Protein AF-A0A653DJK5-F1 (afdb_monomer_lite)

Sequence (102 aa):
MKWFFCVCALFSTAPAFEMEAKVANRRQKRYVAFPEGSTFIVTLCPTISTVTNIGLFFEGVNWAVAYRLPNQTDIVDLISEKHKKRRRERRDLYKKIESVIE

Secondary structure (DSSP, 8-state):
--HHHHHHHHHHTS-------PPPPSS------BPTT-EEEEEE--EEE-SSSSTT-EEE--EEEEEEPPBHHHHHHHHHHHHHHHHHHHHHHHHHHHHHH-

Structure (mmCIF, N/CA/C/O backbone):
data_AF-A0A653DJK5-F1
#
_entry.id   AF-A0A653DJK5-F1
#
loop_
_atom_site.group_PDB
_atom_site.id
_atom_site.type_symbol
_atom_site.label_atom_id
_atom_site.label_alt_id
_atom_site.label_comp_id
_atom_site.label_asym_id
_atom_site.label_entity_id
_atom_site.label_seq_id
_atom_site.pdbx_PDB_ins_code
_atom_site.Cartn_x
_atom_site.Cartn_y
_atom_site.Cartn_z
_atom_site.occupancy
_atom_site.B_iso_or_equiv
_atom_site.auth_seq_id
_atom_site.auth_comp_id
_atom_site.auth_asym_id
_atom_site.auth_atom_id
_atom_site.pdbx_PDB_model_num
ATOM 1 N N . MET A 1 1 ? -3.123 -24.512 -34.428 1.00 45.28 1 MET A N 1
ATOM 2 C CA . MET A 1 1 ? -3.607 -24.320 -33.039 1.00 45.28 1 MET A CA 1
ATOM 3 C C . MET A 1 1 ? -2.678 -24.886 -31.948 1.00 45.28 1 MET A C 1
ATOM 5 O O . MET A 1 1 ? -3.129 -25.094 -30.836 1.00 45.28 1 MET A O 1
ATOM 9 N N . LYS A 1 2 ? -1.379 -25.111 -32.211 1.00 42.25 2 LYS A N 1
ATOM 10 C CA . LYS A 1 2 ? -0.408 -25.563 -31.185 1.00 42.25 2 LYS A CA 1
ATOM 11 C C . LYS A 1 2 ? 0.422 -24.411 -30.583 1.00 42.25 2 LYS A C 1
ATOM 13 O O . LYS A 1 2 ? 0.954 -24.539 -29.492 1.00 42.25 2 LYS A O 1
ATOM 18 N N . TRP A 1 3 ? 0.470 -23.269 -31.272 1.00 38.91 3 TRP A N 1
ATOM 19 C CA . TRP A 1 3 ? 1.285 -22.100 -30.916 1.00 38.91 3 TRP A CA 1
ATOM 20 C C . TRP A 1 3 ? 0.712 -21.270 -29.755 1.00 38.91 3 TRP A C 1
ATOM 22 O O . TRP A 1 3 ? 1.476 -20.786 -28.929 1.00 38.91 3 TRP A O 1
ATOM 32 N N . PHE A 1 4 ? -0.619 -21.193 -29.623 1.00 45.53 4 PHE A N 1
ATOM 33 C CA . PHE A 1 4 ? -1.281 -20.517 -28.494 1.00 45.53 4 PHE A CA 1
ATOM 34 C C . PHE A 1 4 ? -0.923 -21.140 -27.134 1.00 45.53 4 PHE A C 1
ATOM 36 O O . PHE A 1 4 ? -0.731 -20.425 -26.158 1.00 45.53 4 PHE A O 1
ATOM 43 N N . PHE A 1 5 ? -0.764 -22.466 -27.081 1.00 48.47 5 PHE A N 1
ATOM 44 C CA . PHE A 1 5 ? -0.433 -23.184 -25.846 1.00 48.47 5 PHE A CA 1
ATOM 45 C C . PHE A 1 5 ? 0.991 -22.888 -25.343 1.00 48.47 5 PHE A C 1
ATOM 47 O O . PHE A 1 5 ? 1.239 -22.906 -24.141 1.00 48.47 5 PHE A O 1
ATOM 54 N N . CYS A 1 6 ? 1.923 -22.581 -26.251 1.00 50.09 6 CYS A N 1
ATOM 55 C CA . CYS A 1 6 ? 3.330 -22.358 -25.913 1.00 50.09 6 CYS A CA 1
ATOM 56 C C . CYS A 1 6 ? 3.577 -20.951 -25.333 1.00 50.09 6 CYS A C 1
ATOM 58 O O . CYS A 1 6 ? 4.380 -20.785 -24.418 1.00 50.09 6 CYS A O 1
ATOM 60 N N . VAL A 1 7 ? 2.832 -19.942 -25.807 1.00 57.66 7 VAL A N 1
ATOM 61 C CA . VAL A 1 7 ? 2.932 -18.556 -25.310 1.00 57.66 7 VAL A CA 1
ATOM 62 C C . VAL A 1 7 ? 2.399 -18.440 -23.875 1.00 57.66 7 VAL A C 1
ATOM 64 O O . VAL A 1 7 ? 3.015 -17.776 -23.044 1.00 57.66 7 VAL A O 1
ATOM 67 N N . CYS A 1 8 ? 1.318 -19.155 -23.538 1.00 52.09 8 CYS A N 1
ATOM 68 C CA . CYS A 1 8 ? 0.817 -19.222 -22.160 1.00 52.09 8 CYS A CA 1
ATOM 69 C C . CYS A 1 8 ? 1.794 -19.930 -21.208 1.00 52.09 8 CYS A C 1
ATOM 71 O O . CYS A 1 8 ? 1.928 -19.516 -20.058 1.00 52.09 8 CYS A O 1
ATOM 73 N N . ALA A 1 9 ? 2.505 -20.962 -21.678 1.00 52.31 9 ALA A N 1
ATOM 74 C CA . ALA A 1 9 ? 3.461 -21.700 -20.854 1.00 52.31 9 ALA A CA 1
ATOM 75 C C . ALA A 1 9 ? 4.674 -20.843 -20.445 1.00 52.31 9 ALA A C 1
ATOM 77 O O . ALA A 1 9 ? 5.116 -20.937 -19.305 1.00 52.31 9 ALA A O 1
ATOM 78 N N . LEU A 1 10 ? 5.160 -19.960 -21.326 1.00 53.16 10 LEU A N 1
ATOM 79 C CA . LEU A 1 10 ? 6.274 -19.048 -21.021 1.00 53.16 10 LEU A CA 1
ATOM 80 C C . LEU A 1 10 ? 5.874 -17.886 -20.095 1.00 53.16 10 LEU A C 1
ATOM 82 O O . LEU A 1 10 ? 6.701 -17.409 -19.322 1.00 53.16 10 LEU A O 1
ATOM 86 N N . PHE A 1 11 ? 4.610 -17.449 -20.127 1.00 47.41 11 PHE A N 1
ATOM 87 C CA . PHE A 1 11 ? 4.097 -16.440 -19.188 1.00 47.41 11 PHE A CA 1
ATOM 88 C C . PHE A 1 11 ? 3.766 -17.035 -17.808 1.00 47.41 11 PHE A C 1
ATOM 90 O O . PHE A 1 11 ? 3.870 -16.346 -16.795 1.00 47.41 11 PHE A O 1
ATOM 97 N N . SER A 1 12 ? 3.402 -18.322 -17.753 1.00 47.31 12 SER A N 1
ATOM 98 C CA . SER A 1 12 ? 3.046 -19.024 -16.512 1.00 47.31 12 SER A CA 1
ATOM 99 C C . SER A 1 12 ? 4.246 -19.382 -15.628 1.00 47.31 12 SER A C 1
ATOM 101 O O . SER A 1 12 ? 4.043 -19.708 -14.461 1.00 47.31 12 SER A O 1
ATOM 103 N N . THR A 1 13 ? 5.478 -19.344 -16.147 1.00 50.47 13 THR A N 1
ATOM 104 C CA . THR A 1 13 ? 6.699 -19.636 -15.371 1.00 50.47 13 THR A CA 1
ATOM 105 C C . THR A 1 13 ? 7.337 -18.396 -14.750 1.00 50.47 13 THR A C 1
ATOM 107 O O . THR A 1 13 ? 8.463 -18.478 -14.261 1.00 50.47 13 THR A O 1
ATOM 110 N N . ALA A 1 14 ? 6.660 -17.242 -14.763 1.00 53.81 14 ALA A N 1
ATOM 111 C CA . ALA A 1 14 ? 7.104 -16.107 -13.965 1.00 53.81 14 ALA A CA 1
ATOM 112 C C . ALA A 1 14 ? 7.181 -16.563 -12.495 1.00 53.81 14 ALA A C 1
ATOM 114 O O . ALA A 1 14 ? 6.176 -17.048 -11.968 1.00 53.81 14 ALA A O 1
ATOM 115 N N . PRO A 1 15 ? 8.351 -16.470 -11.837 1.00 51.91 15 PRO A N 1
ATOM 116 C CA . PRO A 1 15 ? 8.458 -16.867 -10.446 1.00 51.91 15 PRO A CA 1
ATOM 117 C C . PRO A 1 15 ? 7.487 -16.000 -9.651 1.00 51.91 15 PRO A C 1
ATOM 119 O O . PRO A 1 15 ? 7.575 -14.769 -9.680 1.00 51.91 15 PRO A O 1
ATOM 122 N N . ALA A 1 16 ? 6.537 -16.641 -8.970 1.00 50.69 16 ALA A N 1
ATOM 123 C CA . ALA A 1 16 ? 5.760 -15.980 -7.941 1.00 50.69 16 ALA A CA 1
ATOM 124 C C . ALA A 1 16 ? 6.776 -15.397 -6.954 1.00 50.69 16 ALA A C 1
ATOM 126 O O . ALA A 1 16 ? 7.510 -16.134 -6.298 1.00 50.69 16 ALA A O 1
ATOM 127 N N . PHE A 1 17 ? 6.899 -14.070 -6.934 1.00 48.69 17 PHE A N 1
ATOM 128 C CA . PHE A 1 17 ? 7.756 -13.376 -5.987 1.00 48.69 17 PHE A CA 1
ATOM 129 C C . PHE A 1 17 ? 7.142 -13.565 -4.598 1.00 48.69 17 PHE A C 1
ATOM 131 O O . PHE A 1 17 ? 6.277 -12.800 -4.171 1.00 48.69 17 PHE A O 1
ATOM 138 N N . GLU A 1 18 ? 7.533 -14.641 -3.921 1.00 55.22 18 GLU A N 1
ATOM 139 C CA . GLU A 1 18 ? 7.162 -14.896 -2.537 1.00 55.22 18 GLU A CA 1
ATOM 140 C C . GLU A 1 18 ? 7.882 -13.875 -1.652 1.00 55.22 18 GLU A C 1
ATOM 142 O O . GLU A 1 18 ? 9.092 -13.932 -1.426 1.00 55.22 18 GLU A O 1
ATOM 147 N N . MET A 1 19 ? 7.126 -12.890 -1.159 1.00 51.00 19 MET A N 1
ATOM 148 C CA . MET A 1 19 ? 7.603 -12.000 -0.107 1.00 51.00 19 MET A CA 1
ATOM 149 C C . MET A 1 19 ? 7.697 -12.787 1.203 1.00 51.00 19 MET A C 1
ATOM 151 O O . MET A 1 19 ? 6.721 -12.920 1.938 1.00 51.00 19 MET A O 1
ATOM 155 N N . GLU A 1 20 ? 8.897 -13.275 1.502 1.00 55.47 20 GLU A N 1
ATOM 156 C CA . GLU A 1 20 ? 9.292 -13.812 2.807 1.00 55.47 20 GLU A CA 1
ATOM 157 C C . GLU A 1 20 ? 9.014 -12.771 3.912 1.00 55.47 20 GLU A C 1
ATOM 159 O O . GLU A 1 20 ? 9.695 -11.745 4.053 1.00 55.47 20 GLU A O 1
ATOM 164 N N . ALA A 1 21 ? 7.960 -13.006 4.694 1.00 56.78 21 ALA A N 1
ATOM 165 C CA . ALA A 1 21 ? 7.540 -12.123 5.772 1.00 56.78 21 ALA A CA 1
ATOM 166 C C . ALA A 1 21 ? 8.446 -12.313 7.000 1.00 56.78 21 ALA A C 1
ATOM 168 O O . ALA A 1 21 ? 8.166 -13.112 7.892 1.00 56.78 21 ALA A O 1
ATOM 169 N N . LYS A 1 22 ? 9.540 -11.544 7.070 1.00 61.88 22 LYS A N 1
ATOM 170 C CA . LYS A 1 22 ? 10.462 -11.572 8.217 1.00 61.88 22 LYS A CA 1
ATOM 171 C C . LYS A 1 22 ? 9.760 -11.260 9.548 1.00 61.88 22 LYS A C 1
ATOM 173 O O . LYS A 1 22 ? 9.116 -10.221 9.717 1.00 61.88 22 LYS A O 1
ATOM 178 N N . VAL A 1 23 ? 9.973 -12.158 10.513 1.00 62.88 23 VAL A N 1
ATOM 179 C CA . VAL A 1 23 ? 9.494 -12.107 11.903 1.00 62.88 23 VAL A CA 1
ATOM 180 C C . VAL A 1 23 ? 9.866 -10.781 12.580 1.00 62.88 23 VAL A C 1
ATOM 182 O O . VAL A 1 23 ? 11.002 -10.308 12.527 1.00 62.88 23 VAL A O 1
ATOM 185 N N . ALA A 1 24 ? 8.867 -10.164 13.214 1.00 57.41 24 ALA A N 1
ATOM 186 C CA . ALA A 1 24 ? 8.927 -8.808 13.738 1.00 57.41 24 ALA A CA 1
ATOM 187 C C . ALA A 1 24 ? 9.780 -8.696 15.013 1.00 57.41 24 ALA A C 1
ATOM 189 O O . ALA A 1 24 ? 9.437 -9.218 16.071 1.00 57.41 24 ALA A O 1
ATOM 190 N N . ASN A 1 25 ? 10.859 -7.922 14.924 1.00 62.88 25 ASN A N 1
ATOM 191 C CA . ASN A 1 25 ? 11.652 -7.492 16.070 1.00 62.88 25 ASN A CA 1
ATOM 192 C C . ASN A 1 25 ? 10.890 -6.407 16.873 1.00 62.88 25 ASN A C 1
ATOM 194 O O . ASN A 1 25 ? 10.205 -5.574 16.280 1.00 62.88 25 ASN A O 1
ATOM 198 N N . ARG A 1 26 ? 11.029 -6.367 18.209 1.00 65.62 26 ARG A N 1
ATOM 199 C CA . ARG A 1 26 ? 10.277 -5.503 19.167 1.00 65.62 26 ARG A CA 1
ATOM 200 C C . ARG A 1 26 ? 10.497 -3.980 18.996 1.00 65.62 26 ARG A C 1
ATOM 202 O O . ARG A 1 26 ? 9.986 -3.183 19.779 1.00 65.62 26 ARG A O 1
ATOM 209 N N . ARG A 1 27 ? 11.269 -3.542 17.999 1.00 72.38 27 ARG A N 1
ATOM 210 C CA . ARG A 1 27 ? 11.575 -2.121 17.758 1.00 72.38 27 ARG A CA 1
ATOM 211 C C . ARG A 1 27 ? 10.395 -1.416 17.079 1.00 72.38 27 ARG A C 1
ATOM 213 O O . ARG A 1 27 ? 9.631 -2.043 16.348 1.00 72.38 27 ARG A O 1
ATOM 220 N N . GLN A 1 28 ? 10.260 -0.105 17.301 1.00 64.75 28 GLN A N 1
ATOM 221 C CA . GLN A 1 28 ? 9.276 0.715 16.588 1.00 64.75 28 GLN A CA 1
ATOM 222 C C . GLN A 1 28 ? 9.441 0.522 15.077 1.00 64.75 28 GLN A C 1
ATOM 224 O O . GLN A 1 28 ? 10.538 0.674 14.536 1.00 64.75 28 GLN A O 1
ATOM 229 N N . LYS A 1 29 ? 8.344 0.156 14.408 1.00 66.12 29 LYS A N 1
ATOM 230 C CA . LYS A 1 29 ? 8.316 -0.059 12.963 1.00 66.12 29 LYS A CA 1
ATOM 231 C C . LYS A 1 29 ? 8.574 1.279 12.273 1.00 66.12 29 LYS A C 1
ATOM 233 O O . LYS A 1 29 ? 7.701 2.139 12.258 1.00 66.12 29 LYS A O 1
ATOM 238 N N . ARG A 1 30 ? 9.779 1.456 11.734 1.00 75.88 30 ARG A N 1
ATOM 239 C CA . ARG A 1 30 ? 10.092 2.561 10.826 1.00 75.88 30 ARG A CA 1
ATOM 240 C C . ARG A 1 30 ? 9.537 2.187 9.461 1.00 75.88 30 ARG A C 1
ATOM 242 O O . ARG A 1 30 ? 9.853 1.116 8.950 1.00 75.88 30 ARG A O 1
ATOM 249 N N . TYR A 1 31 ? 8.674 3.032 8.919 1.00 72.69 31 TYR A N 1
ATOM 250 C CA . TYR A 1 31 ? 8.184 2.883 7.558 1.00 72.69 31 TYR A CA 1
ATOM 251 C C . TYR A 1 31 ? 9.041 3.743 6.632 1.00 72.69 31 TYR A C 1
ATOM 253 O O . TYR A 1 31 ? 9.464 4.838 7.000 1.00 72.69 31 TYR A O 1
ATOM 261 N N . VAL A 1 32 ? 9.318 3.223 5.441 1.00 78.31 32 VAL A N 1
ATOM 262 C CA . VAL A 1 32 ? 9.891 4.010 4.351 1.00 78.31 32 VAL A CA 1
ATOM 263 C C . VAL A 1 32 ? 8.705 4.592 3.596 1.00 78.31 32 VAL A C 1
ATOM 265 O O . VAL A 1 32 ? 7.896 3.836 3.063 1.00 78.31 32 VAL A O 1
ATOM 268 N N . ALA A 1 33 ? 8.568 5.914 3.620 1.00 80.06 33 ALA A N 1
ATOM 269 C CA . ALA A 1 33 ? 7.571 6.619 2.830 1.00 80.06 33 ALA A CA 1
ATOM 270 C C . ALA A 1 33 ? 8.268 7.311 1.663 1.00 80.06 33 ALA A C 1
ATOM 272 O O . ALA A 1 33 ? 9.266 8.007 1.863 1.00 80.06 33 ALA A O 1
ATOM 273 N N . PHE A 1 34 ? 7.743 7.102 0.462 1.00 84.00 34 PHE A N 1
ATOM 274 C CA . PHE A 1 34 ? 8.254 7.745 -0.740 1.00 84.00 34 PHE A CA 1
ATOM 275 C C . PHE A 1 34 ? 7.636 9.143 -0.885 1.00 84.00 34 PHE A C 1
ATOM 277 O O . PHE A 1 34 ? 6.530 9.359 -0.389 1.00 84.00 34 PHE A O 1
ATOM 284 N N . PRO A 1 35 ? 8.340 10.104 -1.511 1.00 83.12 35 PRO A N 1
ATOM 285 C CA . PRO A 1 35 ? 7.789 11.429 -1.777 1.00 83.12 35 PRO A CA 1
ATOM 286 C C . PRO A 1 35 ? 6.586 11.351 -2.723 1.00 83.12 35 PRO A C 1
ATOM 288 O O . PRO A 1 35 ? 6.432 10.394 -3.493 1.00 83.12 35 PRO A O 1
ATOM 291 N N . GLU A 1 36 ? 5.739 12.378 -2.680 1.00 82.75 36 GLU A N 1
ATOM 292 C CA . GLU A 1 36 ? 4.530 12.430 -3.500 1.00 82.75 36 GLU A CA 1
ATOM 293 C C . GLU A 1 36 ? 4.880 12.368 -4.995 1.00 82.75 36 GLU A C 1
ATOM 295 O O . GLU A 1 36 ? 5.779 13.061 -5.467 1.00 82.75 36 GLU A O 1
ATOM 300 N N . GLY A 1 37 ? 4.181 11.508 -5.742 1.00 81.56 37 GLY A N 1
ATOM 301 C CA . GLY A 1 37 ? 4.414 11.317 -7.179 1.00 81.56 37 GLY A CA 1
ATOM 302 C C . GLY A 1 37 ? 5.443 10.239 -7.544 1.00 81.56 37 GLY A C 1
ATOM 303 O O . GLY A 1 37 ? 5.668 9.997 -8.728 1.00 81.56 37 GLY A O 1
AT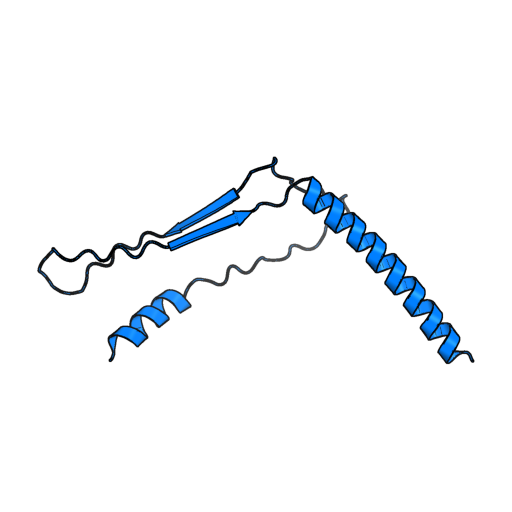OM 304 N N . SER A 1 38 ? 6.036 9.542 -6.569 1.00 85.19 38 SER A N 1
ATOM 305 C CA . SER A 1 38 ? 6.904 8.391 -6.848 1.00 85.19 38 SER A CA 1
ATOM 306 C C . SER A 1 38 ? 6.113 7.191 -7.398 1.00 85.19 38 SER A C 1
ATOM 308 O O . SER A 1 38 ? 5.094 6.780 -6.833 1.00 85.19 38 SER A O 1
ATOM 310 N N . THR A 1 39 ? 6.594 6.605 -8.500 1.00 87.56 39 THR A N 1
ATOM 311 C CA . THR A 1 39 ? 6.006 5.421 -9.149 1.00 87.56 39 THR A CA 1
ATOM 312 C C . THR A 1 39 ? 7.079 4.379 -9.466 1.00 87.56 39 THR A C 1
ATOM 314 O O . THR A 1 39 ? 8.216 4.715 -9.793 1.00 87.56 39 THR A O 1
ATOM 317 N N . PHE A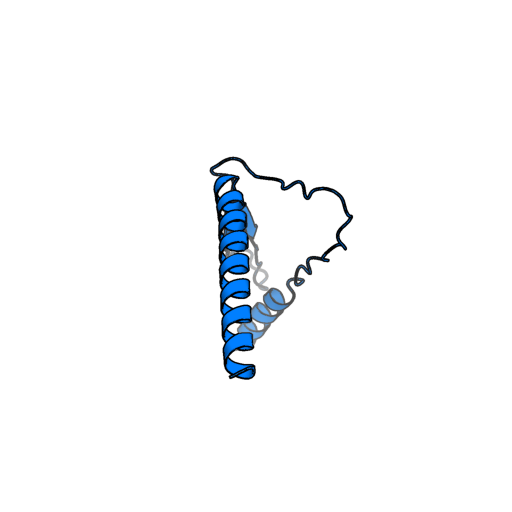 1 40 ? 6.726 3.100 -9.327 1.00 85.31 40 PHE A N 1
ATOM 318 C CA . PHE A 1 40 ? 7.579 1.960 -9.640 1.00 85.31 40 PHE A CA 1
ATOM 319 C C . PHE A 1 40 ? 7.069 1.384 -10.947 1.00 85.31 40 PHE A C 1
ATOM 321 O O . PHE A 1 40 ? 5.906 0.987 -11.038 1.00 85.31 40 PHE A O 1
ATOM 328 N N . ILE A 1 41 ? 7.927 1.380 -11.959 1.00 86.81 41 ILE A N 1
ATOM 329 C CA . ILE A 1 41 ? 7.554 0.999 -13.314 1.00 86.81 41 ILE A CA 1
ATOM 330 C C . ILE A 1 41 ? 8.388 -0.207 -13.719 1.00 86.81 41 ILE A C 1
ATOM 332 O O . ILE A 1 41 ? 9.615 -0.180 -13.639 1.00 86.81 41 ILE A O 1
ATOM 336 N N . VAL A 1 42 ? 7.706 -1.249 -14.184 1.00 84.69 42 VAL A N 1
ATOM 337 C CA . VAL A 1 42 ? 8.325 -2.410 -14.821 1.00 84.69 42 VAL A CA 1
ATOM 338 C C . VAL A 1 42 ? 7.873 -2.430 -16.269 1.00 84.69 42 VAL A C 1
ATOM 340 O O . VAL A 1 42 ? 6.676 -2.411 -16.554 1.00 84.69 42 VAL A O 1
ATOM 343 N N . THR A 1 43 ? 8.840 -2.443 -17.179 1.00 84.38 43 THR A N 1
ATOM 344 C CA . THR A 1 43 ? 8.614 -2.533 -18.621 1.00 84.38 43 THR A CA 1
ATOM 345 C C . THR A 1 43 ? 9.284 -3.795 -19.121 1.00 84.38 43 THR A C 1
ATOM 347 O O . THR A 1 43 ? 10.466 -4.006 -18.854 1.00 84.38 43 THR A O 1
ATOM 350 N N . LEU A 1 44 ? 8.542 -4.642 -19.831 1.00 78.12 44 LEU A N 1
ATOM 351 C CA . LEU A 1 44 ? 9.145 -5.732 -20.583 1.00 78.12 44 LEU A CA 1
ATOM 352 C C . LEU A 1 44 ? 8.967 -5.486 -22.076 1.00 78.12 44 LEU A C 1
ATOM 354 O O . LEU A 1 44 ? 7.859 -5.262 -22.568 1.00 78.12 44 LEU A O 1
ATOM 358 N N . CYS A 1 45 ? 10.091 -5.587 -22.778 1.00 77.81 45 CYS A N 1
ATOM 359 C CA . CYS A 1 45 ? 10.184 -5.519 -24.228 1.00 77.81 45 CYS A CA 1
ATOM 360 C C . CYS A 1 45 ? 10.791 -6.832 -24.757 1.00 77.81 45 CYS A C 1
ATOM 362 O O . CYS A 1 45 ? 11.990 -6.900 -25.036 1.00 77.81 45 CYS A O 1
ATOM 364 N N . PRO A 1 46 ? 10.011 -7.925 -24.822 1.00 66.44 46 PRO A N 1
ATOM 365 C CA . PRO A 1 46 ? 10.432 -9.140 -25.499 1.00 66.44 46 PRO A CA 1
ATOM 366 C C . PRO A 1 46 ? 10.540 -8.903 -27.010 1.00 66.44 46 PRO A C 1
ATOM 368 O O . PRO A 1 46 ? 9.574 -8.533 -27.674 1.00 66.44 46 PRO A O 1
ATOM 371 N N . THR A 1 47 ? 11.718 -9.175 -27.569 1.00 66.62 47 THR A N 1
ATOM 372 C CA . THR A 1 47 ? 11.912 -9.295 -29.018 1.00 66.62 47 THR A CA 1
ATOM 373 C C . THR A 1 47 ? 11.835 -10.776 -29.376 1.00 66.62 47 THR A C 1
ATOM 375 O O . THR A 1 47 ? 12.808 -11.510 -29.217 1.00 66.62 47 THR A O 1
ATOM 378 N N . ILE A 1 48 ? 10.661 -11.254 -29.795 1.00 62.78 48 ILE A N 1
ATOM 379 C CA . ILE A 1 48 ? 10.504 -12.651 -30.217 1.00 62.78 48 ILE A CA 1
ATOM 380 C C . ILE A 1 48 ? 10.884 -12.732 -31.695 1.00 62.78 48 ILE A C 1
ATOM 382 O O . ILE A 1 48 ? 10.121 -12.319 -32.568 1.00 62.78 48 ILE A O 1
ATOM 386 N N . SER A 1 49 ? 12.072 -13.269 -31.983 1.00 56.50 49 SER A N 1
ATOM 387 C CA . SER A 1 49 ? 12.411 -13.724 -33.328 1.00 56.50 49 SER A CA 1
ATOM 388 C C . SER A 1 49 ? 11.565 -14.959 -33.626 1.00 56.50 49 SER A C 1
ATOM 390 O O . SER A 1 49 ? 11.778 -16.050 -33.097 1.00 56.50 49 SER A O 1
ATOM 392 N N . THR A 1 50 ? 10.525 -14.771 -34.433 1.00 54.50 50 THR A N 1
ATOM 393 C CA . THR A 1 50 ? 9.708 -15.886 -34.903 1.00 54.50 50 THR A CA 1
ATOM 394 C C . THR A 1 50 ? 10.605 -16.845 -35.692 1.00 54.50 50 THR A C 1
ATOM 396 O O . THR A 1 50 ? 11.445 -16.432 -36.481 1.00 54.50 50 THR A O 1
ATOM 399 N N . VAL A 1 51 ? 10.456 -18.138 -35.412 1.00 55.75 51 VAL A N 1
ATOM 400 C CA . VAL A 1 51 ? 11.295 -19.310 -35.754 1.00 55.75 51 VAL A CA 1
ATOM 401 C C . VAL A 1 51 ? 11.689 -19.484 -37.247 1.00 55.75 51 VAL A C 1
ATOM 403 O O . VAL A 1 51 ? 12.346 -20.456 -37.610 1.00 55.75 51 VAL A O 1
ATOM 406 N N . THR A 1 52 ? 11.349 -18.563 -38.146 1.00 52.78 52 THR A N 1
ATOM 407 C CA . THR A 1 52 ? 11.721 -18.602 -39.567 1.00 52.78 52 THR A CA 1
ATOM 408 C C . THR A 1 52 ? 12.976 -17.783 -39.871 1.00 52.78 52 THR A C 1
ATOM 410 O O . THR A 1 52 ? 13.059 -16.600 -39.560 1.00 52.78 52 THR A O 1
ATOM 413 N N . ASN A 1 53 ? 13.927 -18.426 -40.555 1.00 56.41 53 ASN A N 1
ATOM 414 C CA . ASN A 1 53 ? 15.221 -17.915 -41.033 1.00 56.41 53 ASN A CA 1
ATOM 415 C C . ASN A 1 53 ? 15.108 -16.841 -42.145 1.00 56.41 53 ASN A C 1
ATOM 417 O O . ASN A 1 53 ? 15.796 -16.896 -43.160 1.00 56.41 53 ASN A O 1
ATOM 421 N N . ILE A 1 54 ? 14.209 -15.869 -41.989 1.00 53.94 54 ILE A N 1
ATOM 422 C CA . ILE A 1 54 ? 14.092 -14.709 -42.875 1.00 53.94 54 ILE A CA 1
ATOM 423 C C . ILE A 1 54 ? 13.816 -13.500 -41.977 1.00 53.94 54 ILE A C 1
ATOM 425 O O . ILE A 1 54 ? 12.691 -13.262 -41.540 1.00 53.94 54 ILE A O 1
ATOM 429 N N . GLY A 1 55 ? 14.892 -12.809 -41.600 1.00 55.44 55 GLY A N 1
ATOM 430 C CA . GLY A 1 55 ? 14.916 -11.782 -40.557 1.00 55.44 55 GLY A CA 1
ATOM 431 C C . GLY A 1 55 ? 14.190 -10.490 -40.926 1.00 55.44 55 GLY A C 1
ATOM 432 O O . GLY A 1 55 ? 14.845 -9.490 -41.205 1.00 55.44 55 GLY A O 1
ATOM 433 N N . LEU A 1 56 ? 12.854 -10.491 -40.909 1.00 55.47 56 LEU A N 1
ATOM 434 C CA . LEU A 1 56 ? 12.080 -9.274 -41.185 1.00 55.47 56 LEU A CA 1
ATOM 435 C C . LEU A 1 56 ? 10.819 -9.051 -40.339 1.00 55.47 56 LEU A C 1
ATOM 437 O O . LEU A 1 56 ? 10.305 -7.935 -40.346 1.00 55.47 56 LEU A O 1
ATOM 441 N N . PHE A 1 57 ? 10.325 -10.035 -39.582 1.00 53.38 57 PHE A N 1
ATOM 442 C CA . PHE A 1 57 ? 9.124 -9.849 -38.755 1.00 53.38 57 PHE A CA 1
ATOM 443 C C . PHE A 1 57 ? 9.476 -9.793 -37.267 1.00 53.38 57 PHE A C 1
ATOM 445 O O . PHE A 1 57 ? 9.653 -10.819 -36.611 1.00 53.38 57 PHE A O 1
ATOM 452 N N . PHE A 1 58 ? 9.574 -8.565 -36.754 1.00 56.56 58 PHE A N 1
ATOM 453 C CA . PHE A 1 58 ? 9.728 -8.255 -35.335 1.00 56.56 58 PHE A CA 1
ATOM 454 C C . PHE A 1 58 ? 8.353 -7.891 -34.767 1.00 56.56 58 PHE A C 1
ATOM 456 O O . PHE A 1 58 ? 7.877 -6.773 -34.954 1.00 56.56 58 PHE A O 1
ATOM 463 N N . GLU A 1 59 ? 7.689 -8.824 -34.090 1.00 60.06 59 GLU A N 1
ATOM 464 C CA . GLU A 1 59 ? 6.509 -8.481 -33.294 1.00 60.06 59 GLU A CA 1
ATOM 465 C C . GLU A 1 59 ? 6.984 -8.005 -31.914 1.00 60.06 59 GLU A C 1
ATOM 467 O O . GLU A 1 59 ? 7.466 -8.786 -31.093 1.00 60.06 59 GLU A O 1
ATOM 472 N N . GLY A 1 60 ? 6.923 -6.691 -31.688 1.00 61.16 60 GLY A N 1
ATOM 473 C CA . GLY A 1 60 ? 7.302 -6.061 -30.424 1.00 61.16 60 GLY A CA 1
ATOM 474 C C . GLY A 1 60 ? 6.123 -6.010 -29.460 1.00 61.16 60 GLY A C 1
ATOM 475 O O . GLY A 1 60 ? 5.392 -5.019 -29.425 1.00 61.16 60 GLY A O 1
ATOM 476 N N . VAL A 1 61 ? 5.936 -7.062 -28.664 1.00 66.00 61 VAL A N 1
ATOM 477 C CA . VAL A 1 61 ? 4.915 -7.076 -27.607 1.00 66.00 61 VAL A CA 1
ATOM 478 C C . VAL A 1 61 ? 5.447 -6.299 -26.409 1.00 66.00 61 VAL A C 1
ATOM 480 O O . VAL A 1 61 ? 6.172 -6.841 -25.587 1.00 66.00 61 VAL A O 1
ATOM 483 N N . ASN A 1 62 ? 5.097 -5.021 -26.305 1.00 74.56 62 ASN A N 1
ATOM 484 C CA . ASN A 1 62 ? 5.500 -4.181 -25.181 1.00 74.56 62 ASN A CA 1
ATOM 485 C C . ASN A 1 62 ? 4.435 -4.230 -24.087 1.00 74.56 62 ASN A C 1
ATOM 487 O O . ASN A 1 62 ? 3.279 -3.886 -24.336 1.00 74.56 62 ASN A O 1
ATOM 491 N N . TRP A 1 63 ? 4.823 -4.613 -22.870 1.00 78.38 63 TRP A N 1
ATOM 492 C CA . TRP A 1 63 ? 3.959 -4.486 -21.701 1.00 78.38 63 TRP A CA 1
ATOM 493 C C . TRP A 1 63 ? 4.627 -3.654 -20.616 1.00 78.38 63 TRP A C 1
ATOM 495 O O . TRP A 1 63 ? 5.833 -3.738 -20.383 1.00 78.38 63 TRP A O 1
ATOM 505 N N . ALA A 1 64 ? 3.824 -2.832 -19.947 1.00 80.00 64 ALA A N 1
ATOM 506 C CA . ALA A 1 64 ? 4.277 -1.959 -18.880 1.00 80.00 64 ALA A CA 1
ATOM 507 C C . ALA A 1 64 ? 3.255 -1.960 -17.748 1.00 80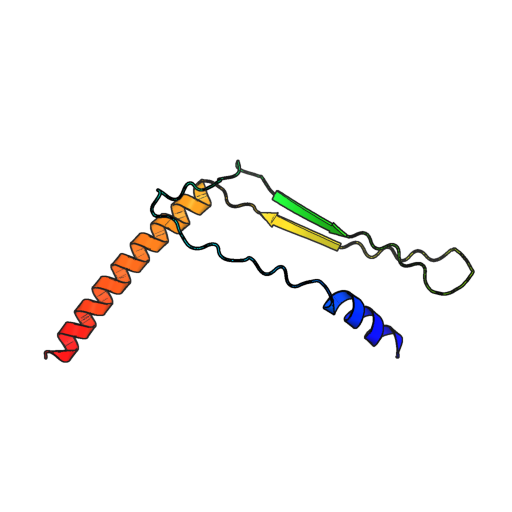.00 64 ALA A C 1
ATOM 509 O O . ALA A 1 64 ? 2.052 -1.862 -17.988 1.00 80.00 64 ALA A O 1
ATOM 510 N N . VAL A 1 65 ? 3.742 -2.052 -16.514 1.00 85.56 65 VAL A N 1
ATOM 511 C CA . VAL A 1 65 ? 2.920 -1.909 -15.312 1.00 85.56 65 VAL A CA 1
ATOM 512 C C . VAL A 1 65 ? 3.551 -0.846 -14.426 1.00 85.56 65 VAL A C 1
ATOM 514 O O . VAL A 1 65 ? 4.740 -0.916 -14.110 1.00 85.56 65 VAL A O 1
ATOM 517 N N . ALA A 1 66 ? 2.747 0.140 -14.035 1.00 88.12 66 ALA A N 1
ATOM 518 C CA . ALA A 1 66 ? 3.138 1.196 -13.115 1.00 88.12 66 ALA A CA 1
ATOM 519 C C . ALA A 1 66 ? 2.368 1.030 -11.801 1.00 88.12 66 ALA A C 1
ATOM 521 O O . ALA A 1 66 ? 1.142 1.143 -11.771 1.00 88.12 66 ALA A O 1
ATOM 522 N N . TYR A 1 67 ? 3.092 0.771 -10.716 1.00 85.06 67 TYR A N 1
ATOM 523 C CA . TYR A 1 67 ? 2.546 0.749 -9.364 1.00 85.06 67 TYR A CA 1
ATOM 524 C C . TYR A 1 67 ? 2.877 2.057 -8.646 1.00 85.06 67 TYR A C 1
ATOM 526 O O . TYR A 1 67 ? 4.018 2.525 -8.655 1.00 85.06 67 TYR A O 1
ATOM 534 N N . ARG A 1 68 ? 1.877 2.647 -7.989 1.00 82.88 68 ARG A N 1
ATOM 535 C CA . ARG A 1 68 ? 2.080 3.797 -7.100 1.00 82.88 68 ARG A CA 1
ATOM 536 C C . ARG A 1 68 ? 2.761 3.320 -5.818 1.00 82.88 68 ARG A C 1
ATOM 538 O O . ARG A 1 68 ? 2.288 2.367 -5.199 1.00 82.88 68 ARG A O 1
ATOM 545 N N . LEU A 1 69 ? 3.854 3.969 -5.418 1.00 85.19 69 LEU A N 1
ATOM 546 C CA . LEU A 1 69 ? 4.508 3.641 -4.150 1.00 85.19 69 LEU A CA 1
ATOM 547 C C . LEU A 1 69 ? 3.715 4.227 -2.977 1.00 85.19 69 LEU A C 1
ATOM 549 O O . LEU A 1 69 ? 3.073 5.267 -3.133 1.00 85.19 69 LEU A O 1
ATOM 553 N N . PRO A 1 70 ? 3.776 3.587 -1.797 1.00 80.38 70 PRO A N 1
ATOM 554 C CA . PRO A 1 70 ? 3.124 4.103 -0.604 1.00 80.38 70 PRO A CA 1
ATOM 555 C C . PRO A 1 70 ? 3.715 5.461 -0.201 1.00 80.38 70 PRO A C 1
ATOM 557 O O . PRO A 1 70 ? 4.911 5.576 0.097 1.00 80.38 70 PRO A O 1
ATOM 560 N N . ASN A 1 71 ? 2.853 6.479 -0.178 1.00 82.44 71 ASN A N 1
ATOM 561 C CA . ASN A 1 71 ? 3.184 7.835 0.248 1.00 82.44 71 ASN A CA 1
ATOM 562 C C . ASN A 1 71 ? 2.954 8.020 1.760 1.00 82.44 71 ASN A C 1
ATOM 564 O O . ASN A 1 71 ? 2.295 7.214 2.421 1.00 82.44 71 ASN A O 1
ATOM 568 N N . GLN A 1 72 ? 3.470 9.114 2.320 1.00 82.00 72 GLN A N 1
ATOM 569 C CA . GLN A 1 72 ? 3.260 9.495 3.718 1.00 82.00 72 GLN A CA 1
ATOM 570 C C . GLN A 1 72 ? 1.773 9.607 4.076 1.00 82.00 72 GLN A C 1
ATOM 572 O O . GLN A 1 72 ? 1.367 9.111 5.125 1.00 82.00 72 GLN A O 1
ATOM 577 N N . THR A 1 73 ? 0.962 10.203 3.199 1.00 83.25 73 THR A N 1
ATOM 578 C CA . THR A 1 73 ? -0.486 10.362 3.405 1.00 83.25 73 THR A CA 1
ATOM 579 C C . THR A 1 73 ? -1.204 9.016 3.448 1.00 83.25 73 THR A C 1
ATOM 581 O O . THR A 1 73 ? -1.890 8.721 4.426 1.00 83.25 73 THR A O 1
ATOM 584 N N . ASP A 1 74 ? -0.937 8.145 2.470 1.00 83.44 74 ASP A N 1
ATOM 585 C CA . ASP A 1 74 ? -1.537 6.808 2.399 1.00 83.44 74 ASP A CA 1
ATOM 586 C C . ASP A 1 74 ? -1.229 5.980 3.670 1.00 83.44 74 ASP A C 1
ATOM 588 O O . ASP A 1 74 ? -2.081 5.257 4.190 1.00 83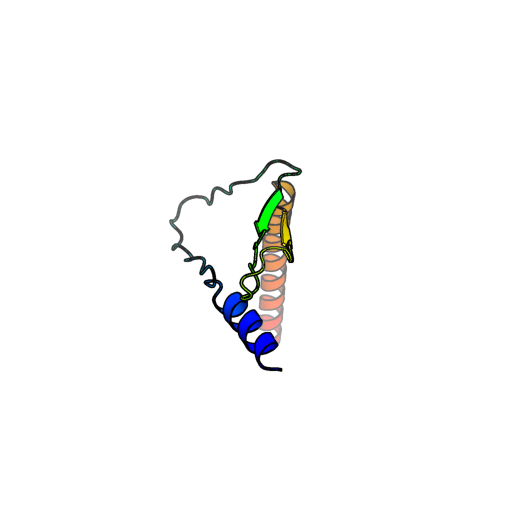.44 74 ASP A O 1
ATOM 592 N N . ILE A 1 75 ? -0.011 6.100 4.215 1.00 83.12 75 ILE A N 1
ATOM 593 C CA . ILE A 1 75 ? 0.406 5.383 5.431 1.00 83.12 75 ILE A CA 1
ATOM 594 C C . ILE A 1 75 ? -0.333 5.902 6.671 1.00 83.12 75 ILE A C 1
ATOM 596 O O . ILE A 1 75 ? -0.758 5.101 7.510 1.00 83.12 75 ILE A O 1
ATOM 600 N N . VAL A 1 76 ? -0.497 7.221 6.807 1.00 85.25 76 VAL A N 1
ATOM 601 C CA . VAL A 1 76 ? -1.232 7.822 7.933 1.00 85.25 76 VAL A CA 1
ATOM 602 C C . VAL A 1 76 ? -2.694 7.374 7.916 1.00 85.25 76 VAL A C 1
ATOM 604 O O . VAL A 1 76 ? -3.220 6.970 8.960 1.00 85.25 76 VAL A O 1
ATOM 607 N N . ASP A 1 77 ? -3.318 7.348 6.740 1.00 87.25 77 ASP A N 1
ATOM 608 C CA . ASP A 1 77 ? -4.701 6.904 6.576 1.00 87.25 77 ASP A CA 1
ATOM 609 C C . ASP A 1 77 ? -4.867 5.422 6.923 1.00 87.25 77 ASP A C 1
ATOM 611 O O . ASP A 1 77 ? -5.745 5.061 7.711 1.00 87.25 77 ASP A O 1
ATOM 615 N N . LEU A 1 78 ? -3.961 4.560 6.450 1.00 86.12 78 LEU A N 1
ATOM 616 C CA . LEU A 1 78 ? -3.944 3.136 6.803 1.00 86.12 78 LEU A CA 1
ATOM 617 C C . LEU A 1 78 ? -3.825 2.913 8.318 1.00 86.12 78 LEU A C 1
ATOM 619 O O . LEU A 1 78 ? -4.515 2.063 8.893 1.00 86.12 78 LEU A O 1
ATOM 623 N N . ILE A 1 79 ? -2.958 3.676 8.991 1.00 86.62 79 ILE A N 1
ATOM 624 C CA . ILE A 1 79 ? -2.797 3.601 10.446 1.00 86.62 79 ILE A CA 1
ATOM 625 C C . ILE A 1 79 ? -4.079 4.074 11.141 1.00 86.62 79 ILE A C 1
ATOM 627 O O . ILE A 1 79 ? -4.538 3.419 12.081 1.00 86.62 79 ILE A O 1
ATOM 631 N N . SER A 1 80 ? -4.673 5.179 10.694 1.00 88.88 80 SER A N 1
ATOM 632 C CA . SER A 1 80 ? -5.914 5.727 11.250 1.00 88.88 80 SER A CA 1
ATOM 633 C C . SER A 1 80 ? -7.073 4.736 11.123 1.00 88.88 80 SER A C 1
ATOM 635 O O . SER A 1 80 ? -7.718 4.400 12.122 1.00 88.88 80 SER A O 1
ATOM 637 N N . GLU A 1 81 ? -7.280 4.171 9.933 1.00 91.69 81 GLU A N 1
ATOM 638 C CA . GLU A 1 81 ? -8.329 3.183 9.682 1.00 91.69 81 GLU A CA 1
ATOM 639 C C . GLU A 1 81 ? -8.121 1.905 10.493 1.00 91.69 81 GLU A C 1
ATOM 641 O O . GLU A 1 81 ? -9.074 1.374 11.068 1.00 91.69 81 GLU A O 1
ATOM 646 N N . LYS A 1 82 ? -6.873 1.458 10.678 1.00 90.94 82 LYS A N 1
ATOM 647 C CA . LYS A 1 82 ? -6.567 0.339 11.579 1.00 90.94 82 LYS A CA 1
ATOM 648 C C . LYS A 1 82 ? -6.991 0.625 13.023 1.00 90.94 82 LYS A C 1
ATOM 650 O O . LYS A 1 82 ? -7.573 -0.244 13.679 1.00 90.94 82 LYS A O 1
ATOM 655 N N . HIS A 1 83 ? -6.728 1.829 13.532 1.00 90.88 83 HIS A N 1
ATOM 656 C CA . HIS A 1 83 ? -7.161 2.223 14.875 1.00 90.88 83 HIS A CA 1
ATOM 657 C C . HIS A 1 83 ? -8.688 2.310 14.977 1.00 90.88 83 HIS A C 1
ATOM 659 O O . HIS A 1 83 ? -9.259 1.836 15.963 1.00 90.88 83 HIS A O 1
ATOM 665 N N . LYS A 1 84 ? -9.362 2.863 13.960 1.00 93.44 84 LYS A N 1
ATOM 666 C CA . LYS A 1 84 ? -10.831 2.920 13.899 1.00 93.44 84 LYS A CA 1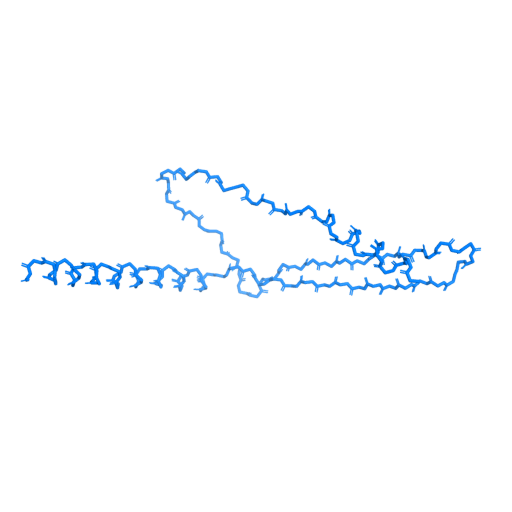
ATOM 667 C C . LYS A 1 84 ? -11.444 1.520 13.850 1.00 93.44 84 LYS A C 1
ATOM 669 O O . LYS A 1 84 ? -12.387 1.261 14.596 1.00 93.44 84 LYS A O 1
ATOM 674 N N . LYS A 1 85 ? -10.897 0.605 13.044 1.00 95.00 85 LYS A N 1
ATOM 675 C CA . LYS A 1 85 ? -11.351 -0.790 12.945 1.00 95.00 85 LYS A CA 1
ATOM 676 C C . LYS A 1 85 ? -11.222 -1.512 14.285 1.00 95.00 85 LYS A C 1
ATOM 678 O O . LYS A 1 85 ? -12.220 -2.020 14.783 1.00 95.00 85 LYS A O 1
ATOM 683 N N . ARG A 1 86 ? -10.059 -1.423 14.945 1.00 94.56 86 ARG A N 1
ATOM 684 C CA . ARG A 1 86 ? -9.841 -2.003 16.285 1.00 94.56 86 ARG A CA 1
ATOM 685 C C . ARG A 1 86 ? -10.842 -1.475 17.321 1.00 94.56 86 ARG A C 1
ATOM 687 O O . ARG A 1 86 ? -11.289 -2.218 18.192 1.00 94.56 86 ARG A O 1
ATOM 694 N N . ARG A 1 87 ? -11.199 -0.186 17.245 1.00 93.81 87 ARG A N 1
ATOM 695 C CA . ARG A 1 87 ? -12.232 0.410 18.110 1.00 93.81 87 ARG A CA 1
ATOM 696 C C . ARG A 1 87 ? -13.627 -0.156 17.821 1.00 93.81 87 ARG A C 1
ATOM 698 O O . ARG A 1 87 ? -14.376 -0.369 18.769 1.00 93.81 87 ARG A O 1
ATOM 705 N N . ARG A 1 88 ? -13.988 -0.393 16.552 1.00 95.75 88 ARG A N 1
ATOM 706 C CA . ARG A 1 88 ? -15.269 -1.025 16.172 1.00 95.75 88 ARG A CA 1
ATOM 707 C C . ARG A 1 88 ? -15.333 -2.468 16.669 1.00 95.75 88 ARG A C 1
ATOM 709 O O . ARG A 1 88 ? -16.220 -2.771 17.453 1.00 95.75 88 ARG A O 1
ATOM 716 N N . GLU A 1 89 ? -14.315 -3.267 16.360 1.00 97.31 89 GLU A N 1
ATOM 717 C CA . GLU A 1 89 ? -14.209 -4.671 16.779 1.00 97.31 89 GLU A CA 1
ATOM 718 C C . GLU A 1 89 ? -14.350 -4.837 18.297 1.00 97.31 89 GLU A C 1
ATOM 720 O O . GLU A 1 89 ? -15.065 -5.719 18.760 1.00 97.31 89 GLU A O 1
ATOM 725 N N . ARG A 1 90 ? -13.724 -3.956 19.092 1.00 96.19 90 ARG A N 1
ATOM 726 C CA . ARG A 1 90 ? -13.864 -3.989 20.555 1.00 96.19 90 ARG A CA 1
ATOM 727 C C . ARG A 1 90 ? -15.308 -3.731 21.009 1.00 96.19 90 ARG A C 1
ATOM 729 O O . ARG A 1 90 ? -15.763 -4.384 21.940 1.00 96.19 90 ARG A O 1
ATOM 736 N N . ARG A 1 91 ? -16.018 -2.785 20.386 1.00 96.19 91 ARG A N 1
ATOM 737 C CA . ARG A 1 91 ? -17.427 -2.507 20.721 1.00 96.19 91 ARG A CA 1
ATOM 738 C C . ARG A 1 91 ? -18.323 -3.680 20.350 1.00 96.19 91 ARG A C 1
ATOM 740 O O . ARG A 1 91 ? -19.162 -4.064 21.154 1.00 96.19 91 ARG A O 1
ATOM 747 N N . ASP A 1 92 ? -18.116 -4.251 19.169 1.00 96.88 92 ASP A N 1
ATOM 748 C CA . ASP A 1 92 ? -18.905 -5.384 18.686 1.00 96.88 92 ASP A CA 1
ATOM 749 C C . ASP A 1 92 ? -18.684 -6.622 19.567 1.00 96.88 92 ASP A C 1
ATOM 751 O O . ASP A 1 92 ? -19.631 -7.334 19.891 1.00 96.88 92 ASP A O 1
ATOM 755 N N . LEU A 1 93 ? -17.449 -6.827 20.037 1.00 97.12 93 LEU A N 1
ATOM 756 C CA . LEU A 1 93 ? -17.111 -7.888 20.980 1.00 97.12 93 LEU A CA 1
ATOM 757 C C . LEU A 1 93 ? -17.845 -7.727 22.317 1.00 97.12 93 LEU A C 1
ATOM 759 O O . LEU A 1 93 ? -18.412 -8.700 22.801 1.00 97.12 93 LEU A O 1
ATOM 763 N N . TYR A 1 94 ? -17.888 -6.522 22.895 1.00 95.50 94 TYR A N 1
ATOM 764 C CA . TYR A 1 94 ? -18.619 -6.301 24.149 1.00 95.50 94 TYR A CA 1
ATOM 765 C C . TYR A 1 94 ? -20.126 -6.487 23.995 1.00 95.50 94 TYR A C 1
ATOM 767 O O . TYR A 1 94 ? -20.726 -7.147 24.834 1.00 95.50 94 TYR A O 1
ATOM 775 N N . LYS A 1 95 ? -20.714 -6.002 22.896 1.00 96.81 95 LYS A N 1
ATOM 776 C CA . LYS A 1 95 ? -22.135 -6.235 22.598 1.00 96.81 95 LYS A CA 1
ATOM 777 C C . LYS A 1 95 ? -22.466 -7.720 22.501 1.00 96.81 95 LYS A C 1
ATOM 779 O O . LYS A 1 95 ? -23.490 -8.163 22.999 1.00 96.81 95 LYS A O 1
ATOM 784 N N . LYS A 1 96 ? -21.586 -8.496 21.862 1.00 96.75 96 LYS A N 1
ATOM 785 C CA . LYS A 1 96 ? -21.770 -9.944 21.742 1.00 96.75 96 LYS A CA 1
ATOM 786 C C . LYS A 1 96 ? -21.646 -10.656 23.090 1.00 96.75 96 LYS A C 1
ATOM 788 O O . LYS A 1 96 ? -22.320 -11.652 23.309 1.00 96.75 96 LYS A O 1
ATOM 793 N N . ILE A 1 97 ? -20.784 -10.164 23.979 1.00 97.12 97 ILE A N 1
ATOM 794 C CA . ILE A 1 97 ? -20.667 -10.696 25.341 1.00 97.12 97 ILE A CA 1
ATOM 795 C C . ILE A 1 97 ? -21.936 -10.391 26.141 1.00 97.12 97 ILE A C 1
ATOM 797 O O . ILE A 1 97 ? -22.465 -11.294 26.774 1.00 97.12 97 ILE A O 1
ATOM 801 N N . GLU A 1 98 ? -22.447 -9.163 26.068 1.00 96.12 98 GLU A N 1
ATOM 802 C CA . GLU A 1 98 ? -23.692 -8.753 26.730 1.00 96.12 98 GLU A CA 1
ATOM 803 C C . GLU A 1 98 ? -24.873 -9.635 26.298 1.00 96.12 98 GLU A C 1
ATOM 805 O O . GLU A 1 98 ? -25.532 -10.222 27.147 1.00 96.12 98 GLU A O 1
ATOM 810 N N . SER A 1 99 ? -25.028 -9.878 24.991 1.00 96.81 99 SER A N 1
ATOM 811 C CA . SER A 1 99 ? -26.091 -10.747 24.460 1.00 96.81 99 SER A CA 1
ATOM 812 C C . SER A 1 99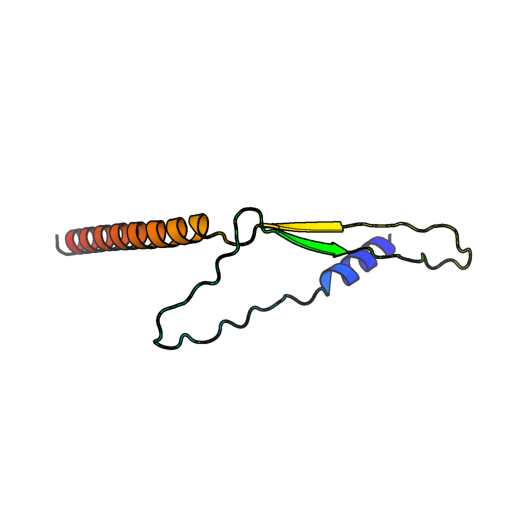 ? -25.997 -12.229 24.844 1.00 96.81 99 SER A C 1
ATOM 814 O O . SER A 1 99 ? -26.912 -12.983 24.548 1.00 96.81 99 SER A O 1
ATOM 816 N N . VAL A 1 100 ? -24.853 -12.682 25.366 1.00 96.38 100 VAL A N 1
ATOM 817 C CA . VAL A 1 100 ? -24.664 -14.071 25.828 1.00 96.38 100 VAL A CA 1
ATOM 818 C C . VAL A 1 100 ? -24.904 -14.184 27.336 1.00 96.38 100 VAL A C 1
ATOM 820 O O . VAL A 1 100 ? -25.113 -15.285 27.838 1.00 96.38 100 VAL A O 1
ATOM 823 N N . ILE A 1 101 ? -24.806 -13.067 28.060 1.00 95.25 101 ILE A N 1
ATOM 824 C CA . ILE A 1 101 ? -25.016 -13.007 29.509 1.00 95.25 101 ILE A CA 1
ATOM 825 C C . ILE A 1 101 ? -26.506 -12.834 29.838 1.00 95.25 101 ILE A C 1
ATOM 827 O O . ILE A 1 101 ? -26.940 -13.356 30.865 1.00 95.25 101 ILE A O 1
ATOM 831 N N . GLU A 1 102 ? -27.255 -12.116 28.995 1.00 77.06 102 GLU A N 1
ATOM 832 C CA . GLU A 1 102 ? -28.729 -12.066 29.023 1.00 77.06 102 GLU A CA 1
ATOM 833 C C . GLU A 1 102 ? -29.367 -13.365 28.510 1.00 77.06 102 GLU A C 1
ATOM 835 O O . GLU A 1 102 ? -30.357 -13.805 29.140 1.00 77.06 102 GLU A O 1
#

Radius of gyration: 24.86 Å; chains: 1; bounding box: 44×38×72 Å

Organism: Callosobruchus maculatus (NCBI:txid64391)

Foldseek 3Di:
DVVVVVVVVVVVPPPPPPPPDDDDDPDDDDDDADAPPDKDKDKDFDFDPDPDPPPDDTDTPIDMDIDDTHHPVNVVVVVVVVVVVVVVVVVVVVVVVVVVVD

pLDDT: mean 73.3, std 17.21, range [38.91, 97.31]